Protein AF-A0AB39F483-F1 (afdb_monomer)

Sequence (82 aa):
MANSIDSVTARARLKARRDAYWHKIATGCYIGFRKTTRDSTGSWIARYWDDAHRKQHFQSLGQLDEYLPGDRFDKAVALARD

Mean predicted aligned error: 5.07 Å

Structure (mmCIF, N/CA/C/O backbone):
data_AF-A0AB39F483-F1
#
_entry.id   AF-A0AB39F483-F1
#
loop_
_atom_site.group_PDB
_atom_site.id
_atom_site.type_symbol
_atom_site.label_atom_id
_atom_site.label_alt_id
_atom_site.label_comp_id
_atom_site.label_asym_id
_atom_site.label_entity_id
_atom_site.label_seq_id
_atom_site.pdbx_PDB_ins_code
_atom_site.Cartn_x
_atom_site.Cartn_y
_atom_site.Cartn_z
_atom_site.occupancy
_atom_site.B_iso_or_equiv
_atom_site.auth_seq_id
_atom_site.auth_comp_id
_atom_site.auth_asym_id
_atom_site.auth_atom_id
_atom_site.pdbx_PDB_model_num
ATOM 1 N N . MET A 1 1 ? -0.285 -16.258 9.332 1.00 44.38 1 MET A N 1
ATOM 2 C CA . MET A 1 1 ? -1.427 -15.541 8.724 1.00 44.38 1 MET A CA 1
ATOM 3 C C . MET A 1 1 ? -0.898 -14.468 7.789 1.00 44.38 1 MET A C 1
ATOM 5 O O . MET A 1 1 ? 0.000 -13.738 8.190 1.00 44.38 1 MET A O 1
ATOM 9 N N . ALA A 1 2 ? -1.407 -14.390 6.560 1.00 50.59 2 ALA A N 1
ATOM 10 C CA . ALA A 1 2 ? -1.078 -13.298 5.651 1.00 50.59 2 ALA A CA 1
ATOM 11 C C . ALA A 1 2 ? -1.726 -12.006 6.172 1.00 50.59 2 ALA A C 1
ATOM 13 O O . ALA A 1 2 ? -2.938 -11.958 6.377 1.00 50.59 2 ALA A O 1
ATOM 14 N N . ASN A 1 3 ? -0.923 -10.973 6.432 1.00 63.56 3 ASN A N 1
ATOM 15 C CA . ASN A 1 3 ? -1.426 -9.660 6.833 1.00 63.56 3 ASN A CA 1
ATOM 16 C C . ASN A 1 3 ? -1.956 -8.944 5.587 1.00 63.56 3 ASN A C 1
ATOM 18 O O . ASN A 1 3 ? -1.280 -8.100 5.003 1.00 63.56 3 ASN A O 1
ATOM 22 N N . SER A 1 4 ? -3.142 -9.360 5.153 1.00 77.56 4 SER A N 1
ATOM 23 C CA . SER A 1 4 ? -3.854 -8.804 4.009 1.00 77.56 4 SER A CA 1
ATOM 24 C C . SER A 1 4 ? -4.194 -7.334 4.238 1.00 77.56 4 SER A C 1
ATOM 26 O O . SER A 1 4 ? -4.774 -6.966 5.261 1.00 77.56 4 SER A O 1
ATOM 28 N N . ILE A 1 5 ? -3.817 -6.492 3.277 1.00 85.12 5 ILE A N 1
ATOM 29 C CA . ILE A 1 5 ? -4.158 -5.061 3.237 1.00 85.12 5 ILE A CA 1
ATOM 30 C C . ILE A 1 5 ? -5.126 -4.744 2.090 1.00 85.12 5 ILE A C 1
ATOM 32 O O . ILE A 1 5 ? -5.517 -3.591 1.937 1.00 85.12 5 ILE A O 1
ATOM 36 N N . ASP A 1 6 ? -5.537 -5.755 1.319 1.00 82.25 6 ASP A N 1
ATOM 37 C CA . ASP A 1 6 ? -6.524 -5.647 0.241 1.00 82.25 6 ASP A CA 1
ATOM 38 C C . ASP A 1 6 ? -7.876 -5.159 0.793 1.00 82.25 6 ASP A C 1
ATOM 40 O O . ASP A 1 6 ? -8.387 -4.093 0.440 1.00 82.25 6 ASP A O 1
ATOM 44 N N . SER A 1 7 ? -8.398 -5.869 1.789 1.00 84.19 7 SER A N 1
ATOM 45 C CA . SER A 1 7 ? -9.724 -5.635 2.340 1.00 84.19 7 SER A CA 1
ATOM 46 C C . SER A 1 7 ? -9.727 -4.582 3.447 1.00 84.19 7 SER A C 1
ATOM 48 O O . SER A 1 7 ? -8.848 -4.541 4.313 1.00 84.19 7 SER A O 1
ATOM 50 N N . VAL A 1 8 ? -10.785 -3.766 3.486 1.00 85.31 8 VAL A N 1
ATOM 51 C CA . VAL A 1 8 ? -11.005 -2.746 4.531 1.00 85.31 8 VAL A CA 1
ATOM 52 C C . VAL A 1 8 ? -11.070 -3.378 5.920 1.00 85.31 8 VAL A C 1
ATOM 54 O O . VAL A 1 8 ? -10.450 -2.891 6.862 1.00 85.31 8 VAL A O 1
ATOM 57 N N . THR A 1 9 ? -11.776 -4.502 6.049 1.00 84.25 9 THR A N 1
ATOM 58 C CA . THR A 1 9 ? -11.910 -5.254 7.305 1.00 84.25 9 THR A CA 1
ATOM 59 C C . THR A 1 9 ? -10.575 -5.828 7.774 1.00 84.25 9 THR A C 1
ATOM 61 O O . THR A 1 9 ? -10.274 -5.790 8.969 1.00 84.25 9 THR A O 1
ATOM 64 N N . ALA A 1 10 ? -9.746 -6.312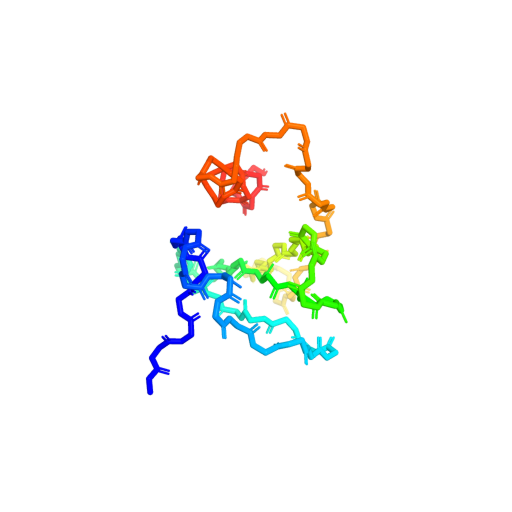 6.846 1.00 85.75 10 ALA A N 1
ATOM 65 C CA . ALA A 1 10 ? -8.403 -6.785 7.149 1.00 85.75 10 ALA A CA 1
ATOM 66 C C . ALA A 1 10 ? -7.529 -5.625 7.650 1.00 85.75 10 ALA A C 1
ATOM 68 O O . ALA A 1 10 ? -6.984 -5.716 8.749 1.00 85.75 10 ALA A O 1
ATOM 69 N N . ARG A 1 11 ? -7.523 -4.481 6.945 1.00 85.19 11 ARG A N 1
ATOM 70 C CA . ARG A 1 11 ? -6.833 -3.244 7.366 1.00 85.19 11 ARG A CA 1
ATOM 71 C C . ARG A 1 11 ? -7.303 -2.714 8.721 1.00 85.19 11 ARG A C 1
ATOM 73 O O . ARG A 1 11 ? -6.492 -2.254 9.531 1.00 85.19 11 ARG A O 1
ATOM 80 N N . ALA A 1 12 ? -8.598 -2.805 9.009 1.00 82.44 12 ALA A N 1
ATOM 81 C CA . ALA A 1 12 ? -9.158 -2.407 10.296 1.00 82.44 12 ALA A CA 1
ATOM 82 C C . ALA A 1 12 ? -8.608 -3.269 11.447 1.00 82.44 12 ALA A C 1
ATOM 84 O O . ALA A 1 12 ? -8.275 -2.731 12.505 1.00 82.44 12 ALA A O 1
ATOM 85 N N . ARG A 1 13 ? -8.432 -4.579 11.215 1.00 84.62 13 ARG A N 1
ATOM 86 C CA . ARG A 1 13 ? -7.876 -5.549 12.177 1.00 84.62 13 ARG A CA 1
ATOM 87 C C . ARG A 1 13 ? -6.354 -5.468 12.337 1.00 84.62 13 ARG A C 1
ATOM 89 O O . ARG A 1 13 ? -5.824 -6.033 13.292 1.00 84.62 13 ARG A O 1
ATOM 96 N N . LEU A 1 14 ? -5.643 -4.774 11.445 1.00 84.25 14 LEU A N 1
ATOM 97 C CA . LEU A 1 14 ? -4.191 -4.621 11.555 1.00 84.25 14 LEU A CA 1
ATOM 98 C C . LEU A 1 14 ? -3.807 -3.829 12.805 1.00 84.25 14 LEU A C 1
ATOM 100 O O . LEU A 1 14 ? -4.378 -2.778 13.118 1.00 84.25 14 LEU A O 1
ATOM 104 N N . LYS A 1 15 ? -2.770 -4.320 13.488 1.00 83.75 15 LYS A N 1
ATOM 105 C CA . LYS A 1 15 ? -2.177 -3.647 14.643 1.00 83.75 15 LYS A CA 1
ATOM 106 C C . LYS A 1 15 ? -1.400 -2.418 14.177 1.00 83.75 15 LYS A C 1
ATOM 108 O O . LYS A 1 15 ? -0.622 -2.512 13.224 1.00 83.75 15 LYS A O 1
ATOM 113 N N . ALA A 1 16 ? -1.584 -1.292 14.862 1.00 84.00 16 ALA A N 1
ATOM 114 C CA . ALA A 1 16 ? -0.757 -0.113 14.642 1.00 84.00 16 ALA A CA 1
ATOM 115 C C . ALA A 1 16 ? 0.713 -0.461 14.930 1.00 84.00 16 ALA A C 1
ATOM 117 O O . ALA A 1 16 ? 1.030 -1.021 15.983 1.00 84.00 16 ALA A O 1
ATOM 118 N N . ARG A 1 17 ? 1.598 -0.193 13.971 1.00 84.81 17 ARG A N 1
ATOM 119 C CA . ARG A 1 17 ? 3.031 -0.510 14.051 1.00 84.81 17 ARG A CA 1
ATOM 120 C C . ARG A 1 17 ? 3.829 0.520 13.258 1.00 84.81 17 ARG A C 1
ATOM 122 O O . ARG A 1 17 ? 3.312 1.153 12.340 1.00 84.81 17 ARG A O 1
ATOM 129 N N . ARG A 1 18 ? 5.108 0.666 13.608 1.00 80.38 18 ARG A N 1
ATOM 130 C CA . ARG A 1 18 ? 6.020 1.612 12.948 1.00 80.38 18 ARG A CA 1
ATOM 131 C C . ARG A 1 18 ? 6.387 1.184 11.522 1.00 80.38 18 ARG A C 1
ATOM 133 O O . ARG A 1 18 ? 6.573 2.044 10.669 1.00 80.38 18 ARG A O 1
ATOM 140 N N . ASP A 1 1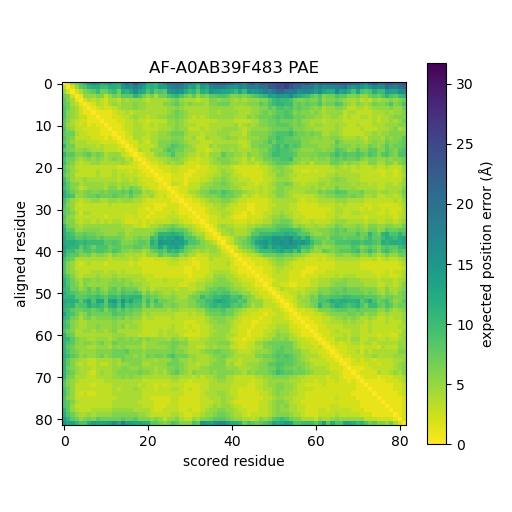9 ? 6.470 -0.122 11.280 1.00 84.25 19 ASP A N 1
ATOM 141 C CA . ASP A 1 19 ? 6.864 -0.693 9.988 1.00 84.25 19 ASP A CA 1
ATOM 142 C C . ASP A 1 19 ? 5.654 -0.986 9.082 1.00 84.25 19 ASP A C 1
ATOM 144 O O . ASP A 1 19 ? 4.599 -1.372 9.576 1.00 84.25 19 ASP A O 1
ATOM 148 N N . ALA A 1 20 ? 5.772 -0.826 7.766 1.00 88.62 20 ALA A N 1
ATOM 149 C CA . ALA A 1 20 ? 4.643 -1.037 6.858 1.00 88.62 20 ALA A CA 1
ATOM 150 C C . ALA A 1 20 ? 4.285 -2.527 6.702 1.00 88.62 20 ALA A C 1
ATOM 152 O O . ALA A 1 20 ? 5.144 -3.405 6.668 1.00 88.62 20 ALA A O 1
ATOM 153 N N . TYR A 1 21 ? 2.995 -2.825 6.564 1.00 89.38 21 TYR A N 1
ATOM 154 C CA . TYR A 1 21 ? 2.538 -4.136 6.118 1.00 89.38 21 TYR A CA 1
ATOM 155 C C . TYR A 1 21 ? 2.735 -4.231 4.611 1.00 89.38 21 TYR A C 1
ATOM 157 O O . TYR A 1 21 ? 2.019 -3.577 3.860 1.00 89.38 21 TYR A O 1
ATOM 165 N N . TRP A 1 22 ? 3.714 -5.022 4.182 1.00 89.38 22 TRP A N 1
ATOM 166 C CA . TRP A 1 22 ? 4.019 -5.217 2.770 1.00 89.38 22 TRP A CA 1
ATOM 167 C C . TRP A 1 22 ? 3.144 -6.300 2.150 1.00 89.38 22 TRP A C 1
ATOM 169 O O . TRP A 1 22 ? 3.021 -7.404 2.680 1.00 89.38 22 TRP A O 1
ATOM 179 N N . HIS A 1 23 ? 2.606 -5.990 0.980 1.00 89.94 23 HIS A N 1
ATOM 180 C CA . HIS A 1 23 ? 1.862 -6.892 0.126 1.00 89.94 23 HIS A CA 1
ATOM 181 C C . HIS A 1 23 ? 2.498 -6.895 -1.259 1.00 89.94 23 HIS A C 1
ATOM 183 O O . HIS A 1 23 ? 2.791 -5.845 -1.830 1.00 89.94 23 HIS A O 1
ATOM 189 N N . LYS A 1 24 ? 2.766 -8.084 -1.792 1.00 89.62 24 LYS A N 1
ATOM 190 C CA . LYS A 1 24 ? 3.352 -8.229 -3.123 1.00 89.62 24 LYS A CA 1
ATOM 191 C C . LYS A 1 24 ? 2.250 -8.062 -4.164 1.00 89.62 24 LYS A C 1
ATOM 193 O O . LYS A 1 24 ? 1.298 -8.830 -4.141 1.00 89.62 24 LYS A O 1
ATOM 198 N N . ILE A 1 25 ? 2.400 -7.098 -5.069 1.00 89.88 25 ILE A N 1
ATOM 199 C CA . ILE A 1 25 ? 1.421 -6.841 -6.141 1.00 89.88 25 ILE A CA 1
ATOM 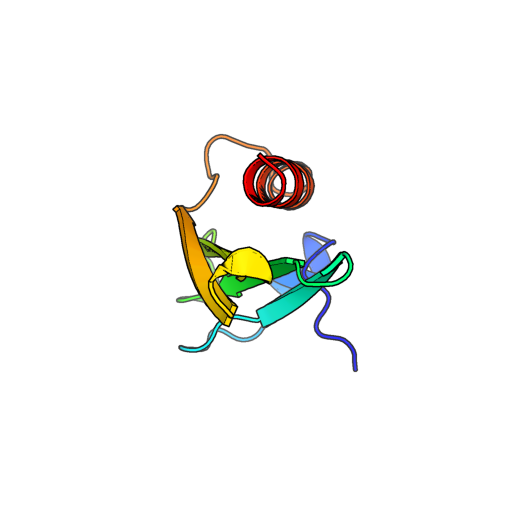200 C C . ILE A 1 25 ? 1.892 -7.354 -7.499 1.00 89.88 25 ILE A C 1
ATOM 202 O O . ILE A 1 25 ? 1.069 -7.686 -8.348 1.00 89.88 25 ILE A O 1
ATOM 206 N N . ALA A 1 26 ? 3.207 -7.431 -7.707 1.00 86.19 26 ALA A N 1
ATOM 207 C CA . ALA A 1 26 ? 3.829 -8.014 -8.889 1.00 86.19 26 ALA A CA 1
ATOM 208 C C . ALA A 1 26 ? 5.257 -8.479 -8.560 1.00 86.19 26 ALA A C 1
ATOM 210 O O . ALA A 1 26 ? 5.768 -8.284 -7.454 1.00 86.19 26 ALA A O 1
ATOM 211 N N . THR A 1 27 ? 5.930 -9.119 -9.512 1.00 86.06 27 THR A N 1
ATOM 212 C CA . THR A 1 27 ? 7.364 -9.410 -9.384 1.00 86.06 27 THR A CA 1
ATOM 213 C C . THR A 1 27 ? 8.140 -8.098 -9.335 1.00 86.06 27 THR A C 1
ATOM 215 O O . THR A 1 27 ? 7.966 -7.246 -10.195 1.00 86.06 27 THR A O 1
ATOM 218 N N . GLY A 1 28 ? 8.938 -7.904 -8.28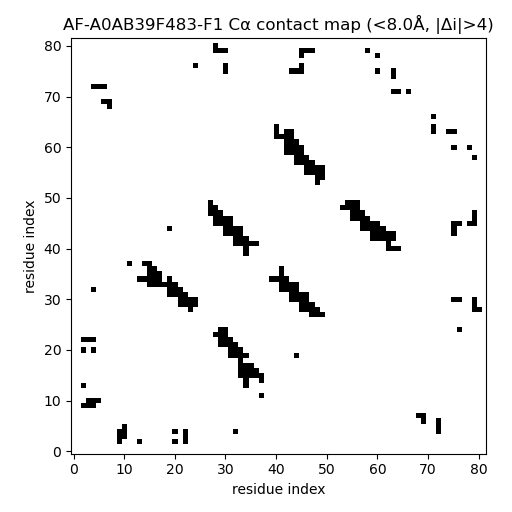5 1.00 86.50 28 GLY A N 1
ATOM 219 C CA . GLY A 1 28 ? 9.672 -6.658 -8.063 1.00 86.50 28 GLY A CA 1
ATOM 220 C C . GLY A 1 28 ? 8.843 -5.512 -7.475 1.00 86.50 28 GLY A C 1
ATOM 221 O O . GLY A 1 28 ? 9.446 -4.617 -6.902 1.00 86.50 28 GLY A O 1
ATOM 222 N N . CYS A 1 29 ? 7.504 -5.549 -7.504 1.00 90.56 29 CYS A N 1
ATOM 223 C CA . CYS A 1 29 ? 6.660 -4.465 -6.988 1.00 90.56 29 CYS A CA 1
ATOM 224 C C . CYS A 1 29 ? 5.798 -4.880 -5.782 1.00 90.56 29 CYS A C 1
ATOM 226 O O . CYS A 1 29 ? 5.116 -5.912 -5.768 1.00 90.56 29 CYS A O 1
ATOM 228 N N . TYR A 1 30 ? 5.828 -4.044 -4.751 1.00 91.62 30 TYR A N 1
ATOM 229 C CA . TYR A 1 30 ? 5.189 -4.240 -3.460 1.00 91.62 30 TYR A CA 1
ATOM 230 C C . TYR A 1 30 ? 4.455 -2.970 -3.053 1.00 91.62 30 TYR A C 1
ATOM 232 O O . TYR A 1 30 ? 4.949 -1.864 -3.250 1.00 91.62 30 TYR A O 1
ATOM 240 N N . ILE A 1 31 ? 3.314 -3.140 -2.397 1.00 91.88 31 ILE A N 1
ATOM 241 C CA . ILE A 1 31 ? 2.588 -2.055 -1.753 1.00 91.88 31 ILE A CA 1
ATOM 242 C C . ILE A 1 31 ? 2.604 -2.251 -0.240 1.00 91.88 31 ILE A C 1
ATOM 244 O O . ILE A 1 31 ? 2.340 -3.332 0.280 1.00 91.88 31 ILE A O 1
ATOM 248 N N . GLY A 1 32 ? 2.987 -1.207 0.472 1.00 91.88 32 GLY A N 1
ATOM 249 C CA . GLY A 1 32 ? 3.084 -1.140 1.916 1.00 91.88 32 GLY A CA 1
ATOM 250 C C . GLY A 1 32 ? 1.948 -0.304 2.480 1.00 91.88 32 GLY A C 1
ATOM 251 O O . GLY A 1 32 ? 1.719 0.814 2.029 1.00 91.88 32 GLY A O 1
ATOM 252 N N . PHE A 1 33 ? 1.272 -0.813 3.504 1.00 90.38 33 PHE A N 1
ATOM 253 C CA . PHE A 1 33 ? 0.312 -0.040 4.285 1.00 90.38 33 PHE A CA 1
ATOM 254 C C . PHE A 1 33 ? 0.826 0.133 5.710 1.00 90.38 33 PHE A C 1
ATOM 256 O O . PHE A 1 33 ? 1.000 -0.836 6.452 1.00 90.38 33 PHE A O 1
ATOM 263 N N . ARG A 1 34 ? 1.079 1.373 6.118 1.00 89.12 34 ARG A N 1
ATOM 264 C CA . ARG A 1 34 ? 1.518 1.712 7.470 1.00 89.12 34 ARG A CA 1
ATOM 265 C C . ARG A 1 34 ? 0.358 2.298 8.257 1.00 89.12 34 ARG A C 1
ATOM 267 O O . ARG A 1 34 ? -0.190 3.335 7.903 1.00 89.12 34 ARG A O 1
ATOM 274 N N . LYS A 1 35 ? 0.046 1.674 9.390 1.00 85.69 35 LYS A N 1
ATOM 275 C CA . LYS A 1 35 ? -0.997 2.130 10.307 1.00 85.69 35 LYS A CA 1
ATOM 276 C C . LYS A 1 35 ? -0.367 2.724 11.566 1.00 85.69 35 LYS A C 1
ATOM 278 O O . LYS A 1 35 ? 0.206 1.987 12.366 1.00 85.69 35 LYS A O 1
ATOM 283 N N . THR A 1 36 ? -0.463 4.044 11.731 1.00 79.50 36 THR A N 1
ATOM 284 C CA . THR A 1 36 ? 0.148 4.763 12.868 1.00 79.50 36 THR A CA 1
ATOM 285 C C . THR A 1 36 ? -0.719 4.694 14.127 1.00 79.50 36 THR A C 1
ATOM 287 O O . THR A 1 36 ? -0.191 4.531 15.222 1.00 79.50 36 THR A O 1
ATOM 290 N N . THR A 1 37 ? -2.046 4.743 13.987 1.00 77.25 37 THR A N 1
ATOM 291 C CA . THR A 1 37 ? -3.005 4.587 15.096 1.00 77.25 37 THR A CA 1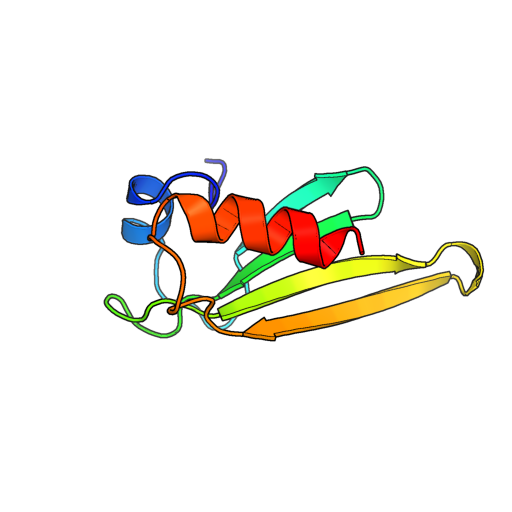
ATOM 292 C C . THR A 1 37 ? -4.152 3.665 14.680 1.00 77.25 37 THR A C 1
ATOM 294 O O . THR A 1 37 ? -4.314 3.362 13.499 1.00 77.25 37 THR A O 1
ATOM 297 N N . ARG A 1 38 ? -4.952 3.179 15.641 1.00 71.44 38 ARG A N 1
ATOM 298 C CA . ARG A 1 38 ? -6.076 2.262 15.365 1.00 71.44 38 ARG A CA 1
ATOM 299 C C . ARG A 1 38 ? -7.110 2.857 14.399 1.00 71.44 38 ARG A C 1
ATOM 301 O O . ARG A 1 38 ? -7.648 2.098 13.594 1.00 71.44 38 ARG A O 1
ATOM 308 N N . ASP A 1 39 ? -7.331 4.164 14.491 1.00 69.44 39 ASP A N 1
ATOM 309 C CA . ASP A 1 39 ? -8.352 4.909 13.747 1.00 69.44 39 ASP A CA 1
ATOM 310 C C . ASP A 1 39 ? -7.791 5.679 12.539 1.00 69.44 39 ASP A C 1
ATOM 312 O O . ASP A 1 39 ? -8.529 6.108 11.664 1.00 69.44 39 ASP A O 1
ATOM 316 N N . SER A 1 40 ? -6.464 5.821 12.442 1.00 73.31 40 SER A N 1
ATOM 317 C CA . SER A 1 40 ? -5.853 6.506 11.304 1.00 73.31 40 SER A CA 1
ATOM 318 C C . SER A 1 40 ? -6.137 5.765 9.996 1.00 73.31 40 SER A C 1
ATOM 320 O O . SER A 1 40 ? -5.975 4.543 9.906 1.00 73.31 40 SER A O 1
ATOM 322 N N . THR A 1 41 ? -6.445 6.552 8.962 1.00 73.75 41 THR A N 1
ATOM 323 C CA . THR A 1 41 ? -6.517 6.174 7.541 1.00 73.75 41 THR A CA 1
ATOM 324 C C . THR A 1 41 ? -5.304 5.350 7.090 1.00 73.75 41 THR A C 1
ATOM 326 O O . THR A 1 41 ? -5.425 4.516 6.194 1.00 73.75 41 THR A O 1
ATOM 329 N N . GLY A 1 42 ? -4.161 5.521 7.766 1.00 85.38 42 GLY A N 1
ATOM 330 C CA . GLY A 1 42 ? -2.889 4.897 7.432 1.00 85.38 42 GLY A 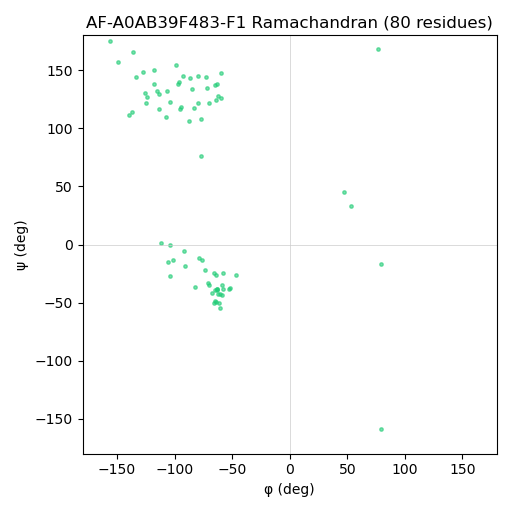CA 1
ATOM 331 C C . GLY A 1 42 ? -2.223 5.580 6.242 1.00 85.38 42 GLY A C 1
ATOM 332 O O . GLY A 1 42 ? -2.821 6.412 5.570 1.00 85.38 42 GLY A O 1
ATOM 333 N N . SER A 1 43 ? -0.957 5.262 6.004 1.00 90.19 43 SER A N 1
ATOM 334 C CA . SER A 1 43 ? -0.195 5.771 4.864 1.00 90.19 43 SER A CA 1
ATOM 335 C C . SER A 1 43 ? 0.237 4.627 3.964 1.00 90.19 43 SER A C 1
ATOM 337 O O . SER A 1 43 ? 0.677 3.578 4.441 1.00 90.19 43 SER A O 1
ATOM 339 N N . TRP A 1 44 ? 0.132 4.854 2.666 1.00 91.81 44 TRP A N 1
ATOM 340 C CA . TRP A 1 44 ? 0.496 3.933 1.608 1.00 91.81 44 TRP A CA 1
ATOM 341 C C . TRP A 1 44 ? 1.891 4.250 1.089 1.00 91.81 44 TRP A C 1
ATOM 343 O O . TRP A 1 44 ? 2.281 5.411 0.944 1.00 91.81 44 TRP A O 1
ATOM 353 N N . ILE A 1 45 ? 2.664 3.200 0.847 1.00 92.94 45 ILE A N 1
ATOM 354 C CA . ILE A 1 45 ? 4.051 3.285 0.404 1.00 92.94 45 ILE A CA 1
ATOM 355 C C . ILE A 1 45 ? 4.240 2.241 -0.687 1.00 92.94 45 ILE A C 1
ATOM 357 O O . ILE A 1 45 ? 4.171 1.048 -0.409 1.00 92.94 45 ILE A O 1
ATOM 361 N N . ALA A 1 46 ? 4.492 2.662 -1.915 1.00 93.19 46 ALA A N 1
ATOM 362 C CA . ALA A 1 46 ? 4.909 1.763 -2.976 1.00 93.19 46 ALA A CA 1
ATOM 363 C C . ALA A 1 46 ? 6.401 1.458 -2.852 1.00 93.19 46 ALA A C 1
ATOM 365 O O . ALA A 1 46 ? 7.208 2.291 -2.430 1.00 93.19 46 ALA A O 1
ATOM 366 N N . ARG A 1 47 ? 6.767 0.231 -3.203 1.00 92.00 47 ARG A N 1
ATOM 367 C CA . ARG A 1 47 ? 8.145 -0.233 -3.220 1.00 92.00 47 ARG A CA 1
ATOM 368 C C . ARG A 1 47 ? 8.368 -1.097 -4.441 1.00 92.00 47 ARG A C 1
ATOM 370 O O . ARG A 1 47 ? 7.869 -2.220 -4.488 1.00 92.00 47 ARG A O 1
ATOM 377 N N . TYR A 1 48 ? 9.161 -0.605 -5.379 1.00 91.00 48 TYR A N 1
ATOM 378 C CA . TYR A 1 48 ? 9.521 -1.343 -6.580 1.00 91.00 48 TYR A CA 1
ATOM 379 C C . TYR A 1 48 ? 11.028 -1.587 -6.649 1.00 91.00 48 TYR A C 1
ATOM 381 O O . TYR A 1 48 ? 11.838 -0.854 -6.079 1.00 91.00 48 TYR A O 1
ATOM 389 N N . TRP A 1 49 ? 11.393 -2.689 -7.288 1.00 89.62 49 TRP A N 1
ATOM 390 C CA . TRP A 1 49 ? 12.763 -3.058 -7.589 1.00 89.62 49 TRP A CA 1
ATOM 391 C C . TRP A 1 49 ? 13.089 -2.595 -9.002 1.00 89.62 49 TRP A C 1
ATOM 393 O O . TRP A 1 49 ? 12.480 -3.066 -9.962 1.00 89.62 49 TRP A O 1
ATOM 403 N N . ASP A 1 50 ? 14.041 -1.678 -9.108 1.00 86.94 50 ASP A N 1
ATOM 404 C CA . ASP A 1 50 ? 14.611 -1.249 -10.373 1.00 86.94 50 ASP A CA 1
ATOM 405 C C . ASP A 1 50 ? 15.772 -2.192 -10.712 1.00 86.94 50 ASP A C 1
ATOM 407 O O . ASP A 1 50 ? 16.825 -2.170 -10.067 1.00 86.94 50 ASP A O 1
ATOM 411 N N . ASP A 1 51 ? 15.545 -3.074 -11.687 1.00 84.62 51 ASP A N 1
ATOM 412 C CA . ASP A 1 51 ? 16.549 -4.044 -12.130 1.00 84.62 51 ASP A CA 1
ATOM 413 C C . ASP A 1 51 ? 17.708 -3.367 -12.879 1.00 84.62 51 ASP A C 1
ATOM 415 O O . ASP A 1 51 ? 18.868 -3.735 -12.684 1.00 84.62 51 ASP A O 1
ATOM 419 N N . ALA A 1 52 ? 17.412 -2.309 -13.642 1.00 85.19 52 ALA A N 1
ATOM 420 C CA . ALA A 1 52 ? 18.392 -1.571 -14.436 1.00 85.19 52 ALA A CA 1
ATOM 421 C C . ALA A 1 52 ? 19.471 -0.906 -13.562 1.00 85.19 52 ALA A C 1
ATOM 423 O O . ALA A 1 52 ? 20.654 -0.926 -13.902 1.00 85.19 52 ALA A O 1
ATOM 424 N N . HIS A 1 53 ? 19.083 -0.374 -12.405 1.00 85.69 53 HIS A N 1
ATOM 425 C CA . HIS A 1 53 ? 19.967 0.283 -11.443 1.00 85.69 53 HIS A CA 1
ATOM 426 C C . HIS A 1 53 ? 20.285 -0.593 -10.223 1.00 85.69 53 HIS A C 1
ATOM 428 O O . HIS A 1 53 ? 21.032 -0.148 -9.347 1.00 85.69 53 HIS A O 1
ATOM 434 N N . ARG A 1 54 ? 19.732 -1.817 -10.150 1.00 86.25 54 ARG A N 1
ATOM 435 C CA . ARG A 1 54 ? 19.806 -2.744 -9.002 1.00 86.25 54 ARG A CA 1
ATOM 436 C C . ARG A 1 54 ? 19.487 -2.058 -7.672 1.00 86.25 54 ARG A C 1
ATOM 438 O O . ARG A 1 54 ? 20.208 -2.215 -6.683 1.00 86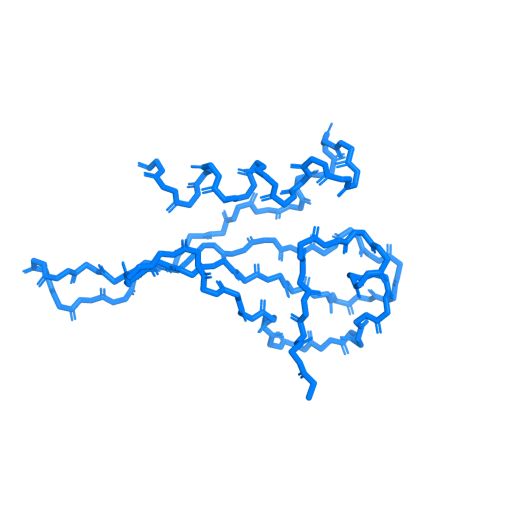.25 54 ARG A O 1
ATOM 445 N N . LYS A 1 55 ? 18.430 -1.245 -7.659 1.00 90.12 55 LYS A N 1
ATOM 446 C CA . LYS A 1 55 ? 18.051 -0.413 -6.512 1.00 90.12 55 LYS A CA 1
ATOM 447 C C . LYS A 1 55 ? 16.601 -0.623 -6.131 1.00 90.12 55 LYS A C 1
ATOM 449 O O . LYS A 1 55 ? 15.732 -0.880 -6.957 1.00 90.12 55 LYS A O 1
ATOM 454 N N . GLN A 1 56 ? 16.341 -0.480 -4.838 1.00 89.62 56 GLN A N 1
ATOM 455 C CA . GLN A 1 56 ? 14.991 -0.497 -4.310 1.00 89.62 56 GLN A CA 1
ATOM 456 C C . GLN A 1 56 ? 14.480 0.933 -4.194 1.00 89.62 56 GLN A C 1
ATOM 458 O O . GLN A 1 56 ? 15.037 1.741 -3.451 1.00 89.62 56 GLN A O 1
ATOM 463 N N . HIS A 1 57 ? 13.418 1.228 -4.928 1.00 90.81 57 HIS A N 1
ATOM 464 C CA . HIS A 1 57 ? 12.762 2.520 -4.903 1.00 90.81 57 HIS A CA 1
ATOM 465 C C . HIS A 1 57 ? 11.577 2.468 -3.950 1.00 90.81 57 HIS A C 1
ATOM 467 O O . HIS A 1 57 ? 10.845 1.478 -3.887 1.00 90.81 57 HIS A O 1
ATOM 473 N N . PHE A 1 58 ? 11.405 3.546 -3.193 1.00 90.88 58 PHE A N 1
ATOM 474 C CA . PHE A 1 58 ? 10.306 3.720 -2.257 1.00 90.88 58 PHE A CA 1
ATOM 475 C C . PHE A 1 58 ? 9.584 5.009 -2.609 1.00 90.88 58 PHE A C 1
ATOM 477 O O . PHE A 1 58 ? 10.205 6.068 -2.680 1.00 90.88 58 PHE A O 1
ATOM 484 N N . GLN A 1 59 ? 8.275 4.923 -2.790 1.00 91.44 59 GLN A N 1
ATOM 485 C CA . GLN A 1 59 ? 7.436 6.060 -3.124 1.00 91.44 59 GLN A CA 1
ATOM 486 C C . GLN A 1 59 ? 6.315 6.158 -2.100 1.00 91.44 59 GLN A C 1
ATOM 488 O O . GLN A 1 59 ? 5.556 5.216 -1.881 1.00 91.44 59 GLN A O 1
ATOM 493 N N . SER A 1 60 ? 6.230 7.300 -1.426 1.00 91.25 60 SER A N 1
ATOM 494 C CA . SER A 1 60 ? 5.150 7.550 -0.474 1.00 91.25 60 SER A CA 1
ATOM 495 C C . SER A 1 60 ? 3.922 8.030 -1.237 1.00 91.25 60 SER A C 1
ATOM 497 O O . SER A 1 60 ? 3.970 9.084 -1.858 1.00 91.25 60 SER A O 1
ATOM 499 N N . LEU A 1 61 ? 2.833 7.265 -1.176 1.00 90.19 61 LEU A N 1
ATOM 500 C CA . LEU A 1 61 ? 1.573 7.570 -1.865 1.00 90.19 61 LEU A CA 1
ATOM 501 C C . LEU A 1 61 ? 0.603 8.387 -0.994 1.00 90.19 61 LEU A C 1
ATOM 503 O O . LEU A 1 61 ? -0.462 8.792 -1.445 1.00 90.19 61 LEU A O 1
ATOM 507 N N . GLY A 1 62 ? 0.947 8.615 0.275 1.00 89.38 62 GLY A N 1
ATOM 508 C CA . GLY A 1 62 ? 0.098 9.354 1.208 1.00 89.38 62 GLY A CA 1
ATOM 509 C C . GLY A 1 62 ? -1.039 8.504 1.777 1.00 89.38 62 GLY A C 1
ATOM 510 O O . GLY A 1 62 ? -0.938 7.281 1.855 1.00 89.38 62 GLY A O 1
ATOM 511 N N . GLN A 1 63 ? -2.096 9.147 2.273 1.00 87.12 63 GLN A N 1
ATOM 512 C CA . GLN A 1 63 ? -3.176 8.463 3.000 1.00 87.12 63 GLN A CA 1
ATOM 513 C C . GLN A 1 63 ? -4.323 8.001 2.094 1.00 87.12 63 GLN A C 1
ATOM 515 O O . GLN A 1 63 ? -5.065 7.091 2.474 1.00 87.12 63 GLN A O 1
ATOM 520 N N . LEU A 1 64 ? -4.425 8.576 0.888 1.00 87.69 64 LEU A N 1
ATOM 521 C CA . LEU A 1 64 ? -5.508 8.318 -0.064 1.00 87.69 64 LEU A CA 1
ATOM 522 C C . LEU A 1 64 ? -6.891 8.515 0.587 1.00 87.69 64 LEU A C 1
ATOM 524 O O . LEU A 1 64 ? -7.839 7.787 0.293 1.00 87.69 64 LEU A O 1
ATOM 528 N N . ASP A 1 65 ? -7.004 9.461 1.527 1.00 85.06 65 ASP A N 1
ATOM 529 C CA . ASP A 1 65 ? -8.238 9.713 2.274 1.00 85.06 65 ASP A CA 1
ATOM 530 C C . ASP A 1 65 ? -9.367 10.237 1.379 1.00 85.06 65 ASP A C 1
ATOM 532 O O . ASP A 1 65 ? -10.527 9.946 1.671 1.00 85.06 65 ASP A O 1
ATOM 536 N N . GLU A 1 66 ? -9.013 10.864 0.252 1.00 86.81 66 GLU A N 1
ATOM 537 C CA . GLU A 1 66 ? -9.922 11.295 -0.816 1.00 86.81 66 GLU A CA 1
ATOM 538 C C . GLU A 1 66 ? -10.739 10.139 -1.429 1.00 86.81 66 GLU A C 1
ATOM 540 O O . GLU A 1 66 ? -11.831 10.358 -1.950 1.00 86.81 66 GLU A O 1
ATOM 545 N N . TYR A 1 67 ? -10.241 8.899 -1.343 1.00 88.19 67 TYR A N 1
ATOM 546 C CA . TYR A 1 67 ? -10.907 7.713 -1.880 1.00 88.19 67 TYR A CA 1
ATOM 547 C C . TYR A 1 67 ? -11.658 6.937 -0.797 1.00 88.19 67 TYR A 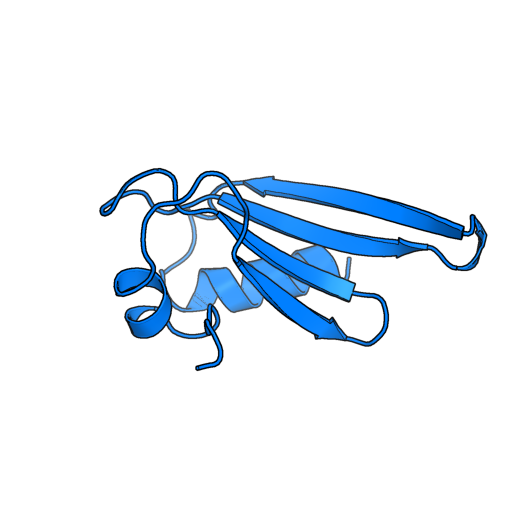C 1
ATOM 549 O O . TYR A 1 67 ? -11.284 6.929 0.386 1.00 88.19 67 TYR A O 1
ATOM 557 N N . LEU A 1 68 ? -12.685 6.192 -1.218 1.00 87.88 68 LEU A N 1
ATOM 558 C CA . LEU A 1 68 ? -13.409 5.279 -0.338 1.00 87.88 68 LEU A CA 1
ATOM 559 C C . LEU A 1 68 ? -12.463 4.214 0.235 1.00 87.88 68 LEU A C 1
ATOM 561 O O . LEU A 1 68 ? -11.537 3.769 -0.447 1.00 87.88 68 LEU A O 1
ATOM 565 N N . PRO A 1 69 ? -12.702 3.732 1.470 1.00 82.81 69 PRO A N 1
ATOM 566 C CA . PRO A 1 69 ? -11.825 2.759 2.111 1.00 82.81 69 PRO A CA 1
ATOM 567 C C . PRO A 1 69 ? -11.528 1.527 1.246 1.00 82.81 69 PRO A C 1
ATOM 569 O O . PRO A 1 69 ? -10.392 1.049 1.266 1.00 82.81 69 PRO A O 1
ATOM 572 N N . GLY A 1 70 ? -12.515 1.032 0.489 1.00 84.75 70 GLY A N 1
ATOM 573 C CA . GLY A 1 70 ? -12.359 -0.089 -0.446 1.00 84.75 70 GLY A CA 1
ATOM 574 C C . GLY A 1 70 ? -11.397 0.230 -1.588 1.00 84.75 70 GLY A C 1
ATOM 575 O O . GLY A 1 70 ? -10.430 -0.502 -1.785 1.00 84.75 70 GLY A O 1
ATOM 576 N N . ASP A 1 71 ? -11.588 1.378 -2.234 1.00 89.38 71 ASP A N 1
ATOM 577 C CA . ASP A 1 71 ? -10.843 1.790 -3.430 1.00 89.38 71 ASP A CA 1
ATOM 578 C C . ASP A 1 71 ? -9.404 2.221 -3.145 1.00 89.38 71 ASP A C 1
ATOM 580 O O . ASP A 1 71 ? -8.554 2.171 -4.030 1.00 89.38 71 ASP A O 1
ATOM 584 N N . ARG A 1 72 ? -9.088 2.608 -1.902 1.00 89.69 72 ARG A N 1
ATOM 585 C CA . ARG A 1 72 ? -7.724 3.014 -1.510 1.00 89.69 72 ARG A CA 1
ATOM 586 C C . ARG A 1 72 ? -6.661 1.983 -1.871 1.00 89.69 72 ARG A C 1
ATOM 588 O O . ARG A 1 72 ? -5.567 2.371 -2.258 1.00 89.69 72 ARG A O 1
ATOM 595 N N . PHE A 1 73 ? -6.967 0.691 -1.725 1.00 88.88 73 PHE A N 1
ATOM 596 C CA . PHE A 1 73 ? -6.021 -0.358 -2.100 1.00 88.88 73 PHE A CA 1
ATOM 597 C C . PHE A 1 73 ? -5.796 -0.357 -3.611 1.00 88.88 73 PHE A C 1
ATOM 599 O O . PHE A 1 73 ? -4.655 -0.280 -4.046 1.00 88.88 73 PHE A O 1
ATOM 606 N N . ASP A 1 74 ? -6.870 -0.367 -4.396 1.00 90.25 74 ASP A N 1
ATOM 607 C CA . ASP A 1 74 ? -6.796 -0.397 -5.856 1.00 90.25 74 ASP A CA 1
ATOM 608 C C . ASP A 1 74 ? -6.051 0.828 -6.409 1.00 90.25 74 ASP A C 1
ATOM 610 O O . ASP A 1 74 ? -5.132 0.702 -7.216 1.00 90.25 74 ASP A O 1
ATOM 614 N N . LYS A 1 75 ? -6.339 2.015 -5.858 1.00 91.38 75 LYS A N 1
ATOM 615 C CA . LYS A 1 75 ? -5.621 3.259 -6.169 1.00 91.38 75 LYS A CA 1
ATOM 616 C C . LYS A 1 75 ? -4.151 3.201 -5.783 1.00 91.38 75 LYS A C 1
ATOM 618 O O . LYS A 1 75 ? -3.307 3.612 -6.572 1.00 91.38 75 LYS A O 1
ATOM 623 N N . ALA A 1 76 ? -3.825 2.661 -4.612 1.00 90.50 76 ALA A N 1
ATOM 624 C CA . ALA A 1 76 ? -2.438 2.490 -4.203 1.00 90.50 76 ALA A CA 1
ATOM 625 C C . ALA A 1 76 ? -1.681 1.522 -5.127 1.00 90.50 76 ALA A C 1
ATOM 627 O O . ALA A 1 76 ? -0.520 1.762 -5.444 1.00 90.50 76 ALA A O 1
ATOM 628 N N . VAL A 1 77 ? -2.330 0.444 -5.580 1.00 90.50 77 VAL A N 1
ATOM 629 C CA . VAL A 1 77 ? -1.750 -0.499 -6.548 1.00 90.50 77 VAL A CA 1
ATOM 630 C C . VAL A 1 77 ? -1.563 0.151 -7.915 1.00 90.50 77 VAL A C 1
ATOM 632 O O . VAL A 1 77 ? -0.523 -0.067 -8.533 1.00 90.50 77 VAL A O 1
ATOM 635 N N . ALA A 1 78 ? -2.529 0.947 -8.375 1.00 90.12 78 ALA A N 1
ATOM 636 C CA . ALA A 1 78 ? -2.426 1.686 -9.629 1.00 90.12 78 ALA A CA 1
ATOM 637 C C . ALA A 1 78 ? -1.250 2.673 -9.595 1.00 90.12 78 ALA A C 1
ATOM 639 O O . ALA A 1 78 ? -0.386 2.609 -10.459 1.00 90.12 78 ALA A O 1
ATOM 640 N N . LEU A 1 79 ? -1.154 3.490 -8.541 1.00 89.19 79 LEU A N 1
ATOM 641 C CA . LEU A 1 79 ? -0.057 4.446 -8.348 1.00 89.19 79 LEU A CA 1
ATOM 642 C C . LEU A 1 79 ? 1.314 3.779 -8.170 1.00 89.19 79 LEU A C 1
ATOM 644 O O . LEU A 1 79 ? 2.330 4.399 -8.433 1.00 89.19 79 LEU A O 1
ATOM 648 N N . ALA A 1 80 ? 1.366 2.535 -7.688 1.00 87.69 80 ALA A N 1
ATOM 649 C CA . ALA A 1 80 ? 2.618 1.791 -7.546 1.00 87.69 80 ALA A CA 1
ATOM 650 C C . ALA A 1 80 ? 3.134 1.190 -8.866 1.00 87.69 80 ALA A C 1
ATOM 652 O O . ALA A 1 80 ? 4.229 0.624 -8.889 1.00 87.69 80 ALA A O 1
ATOM 653 N N . ARG A 1 81 ? 2.310 1.200 -9.920 1.00 81.62 81 ARG A N 1
ATOM 654 C CA . ARG A 1 81 ? 2.631 0.661 -11.250 1.00 81.62 81 ARG A CA 1
ATOM 655 C C . ARG A 1 81 ? 2.897 1.752 -12.289 1.00 81.62 81 ARG A C 1
ATOM 657 O O . ARG A 1 81 ? 3.396 1.402 -13.355 1.00 81.62 81 ARG A O 1
ATOM 664 N N . ASP A 1 82 ? 2.522 2.990 -11.983 1.00 68.81 82 ASP A N 1
ATOM 665 C CA . ASP A 1 82 ? 2.780 4.196 -12.778 1.00 68.81 82 ASP A CA 1
ATOM 666 C C . ASP A 1 82 ? 4.196 4.729 -12.502 1.00 68.81 82 ASP A C 1
ATOM 668 O O . ASP A 1 82 ? 4.900 5.063 -13.479 1.00 68.81 82 ASP A O 1
#

pLDDT: mean 85.18, std 8.28, range [44.38, 93.19]

Solvent-accessible surface area (backbone atoms on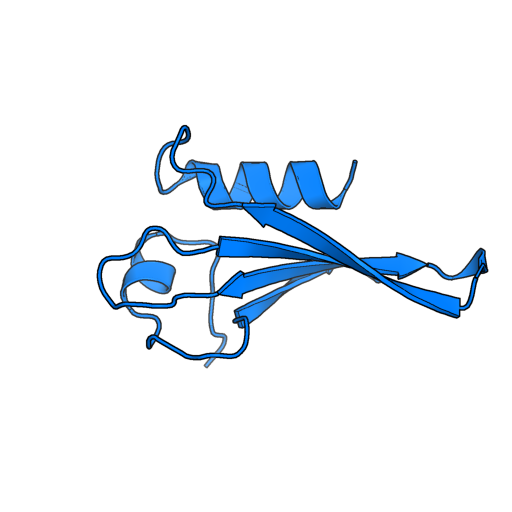ly — not comparable to full-atom values): 4776 Å² total; per-residue (Å²): 131,84,76,52,62,69,46,53,70,44,48,60,70,49,76,52,38,94,65,57,46,68,40,81,78,50,92,58,28,30,42,23,47,26,28,80,41,81,84,50,84,28,38,36,32,26,36,38,53,40,75,91,75,72,41,80,47,78,43,80,68,44,51,49,74,94,43,56,73,62,51,36,40,58,51,52,55,52,65,56,73,110

Organism: NCBI:txid546114

Nearest PDB structures (foldseek):
  4kop-assembly1_D  TM=5.124E-01  e=2.921E-01  Arabidopsis thaliana
  6ao1-assembly3_C  TM=5.882E-01  e=5.694E+00  Paraburkholderia phymatum
  1xs0-assembly1_A-2  TM=3.857E-01  e=6.461E+00  Escherichia coli K-12

Secondary structure (DSSP, 8-state):
-----SSHHHHHHSPP-SS-EEEE-SSSEEEEEE-SSSSS--EEEEEEEETTTTEEEEEEEE--TTS-TTHHHHHHHHHTT-

Radius of gyration: 12.38 Å; Cα contacts (8 Å, |Δi|>4): 148; chains: 1; bounding box: 33×27×30 Å

Foldseek 3Di:
DQQDPQDLVSVLPDDQDPFWRWDDPDVQKIKTWHHNDSPALTWIKIWGQDPVVRDIDIDTPGSVPVDDSNCVVVVSSVVNVD